Protein AF-A0A960RJY8-F1 (afdb_monomer_lite)

Foldseek 3Di:
DDVVVVVVVVVVVVVVVCVVCVVVVVLCVLLVQLVVLQVVLVVLVVPVVVQLVVCVVLVNPPSSVLSNLSSCLSNVLSVCSNVVHPVVVSVVSVVVSVVCCCVRVVVVVVCCVVPPVDD

Secondary structure (DSSP, 8-state):
--HHHHHHHHHHHHHHHHHHHHHHHHHHHHHHHHHHHHHHHHHHHHTHHHHHHHHHHTT-SSHHHHHHHHHHHHHHHHHHHHHTTTHHHHHHHHHHHHHHHHHHH-HHHHHHHHH-TT-

Structure (mmCIF, N/CA/C/O backbone):
data_AF-A0A960RJY8-F1
#
_entry.id   AF-A0A960RJY8-F1
#
loop_
_atom_site.group_PDB
_atom_site.id
_atom_site.type_symbol
_atom_site.label_atom_id
_atom_site.label_alt_id
_atom_site.label_comp_id
_atom_site.label_asym_id
_atom_site.label_entity_id
_atom_site.label_seq_id
_atom_site.pdb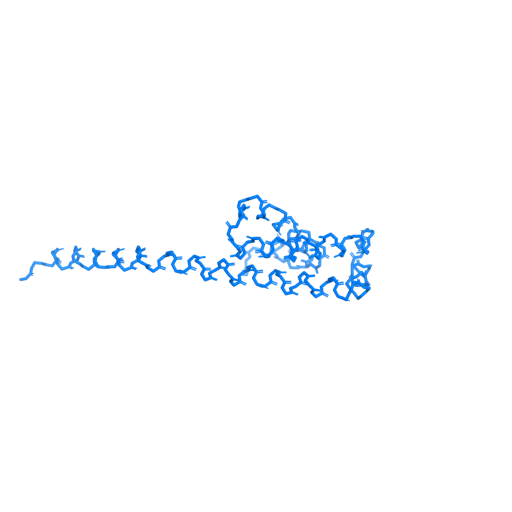x_PDB_ins_code
_atom_site.Cartn_x
_atom_site.Cartn_y
_atom_site.Cartn_z
_atom_site.occupancy
_atom_site.B_iso_or_equiv
_atom_site.auth_seq_id
_atom_site.auth_comp_id
_atom_site.auth_asym_id
_atom_site.auth_atom_id
_atom_site.pdbx_PDB_model_num
ATOM 1 N N . MET A 1 1 ? -47.926 4.718 27.305 1.00 57.59 1 MET A N 1
ATOM 2 C CA . MET A 1 1 ? -46.510 4.369 27.046 1.00 57.59 1 MET A CA 1
ATOM 3 C C . MET A 1 1 ? -45.928 5.462 26.159 1.00 57.59 1 MET A C 1
ATOM 5 O O . MET A 1 1 ? -46.521 5.753 25.130 1.00 57.59 1 MET A O 1
ATOM 9 N N . ASN A 1 2 ? -44.898 6.179 26.610 1.00 71.38 2 ASN A N 1
ATOM 10 C CA . ASN A 1 2 ? -44.454 7.423 25.972 1.00 71.38 2 ASN A CA 1
ATOM 11 C C . ASN A 1 2 ? -43.584 7.094 24.744 1.00 71.38 2 ASN A C 1
ATOM 13 O O . ASN A 1 2 ? -42.477 6.593 24.916 1.00 71.38 2 ASN A O 1
ATOM 17 N N . LEU A 1 3 ? -44.075 7.330 23.516 1.00 74.81 3 LEU A N 1
ATOM 18 C CA . LEU A 1 3 ? -43.343 6.983 22.282 1.00 74.81 3 LEU A CA 1
ATOM 19 C C . LEU A 1 3 ? -41.915 7.546 22.284 1.00 74.81 3 LEU A C 1
ATOM 21 O O . LEU A 1 3 ? -40.988 6.861 21.865 1.00 74.81 3 LEU A O 1
ATOM 25 N N . LYS A 1 4 ? -41.724 8.752 22.835 1.00 74.25 4 LYS A N 1
ATOM 26 C CA . LYS A 1 4 ? -40.411 9.399 22.922 1.00 74.25 4 LYS A CA 1
ATOM 27 C C . LYS A 1 4 ? -39.402 8.574 23.723 1.00 74.25 4 LYS A C 1
ATOM 29 O O . LYS A 1 4 ? -38.277 8.429 23.269 1.00 74.25 4 LYS A O 1
ATOM 34 N N . SER A 1 5 ? -39.800 7.971 24.849 1.00 76.44 5 SER A N 1
ATOM 35 C CA . SER A 1 5 ? -38.882 7.154 25.661 1.00 76.44 5 SER A CA 1
ATOM 36 C C . SER A 1 5 ? -38.554 5.804 25.020 1.00 76.44 5 SER A C 1
ATOM 38 O O . SER A 1 5 ? -37.488 5.248 25.283 1.00 76.44 5 SER A O 1
ATOM 40 N N . GLY A 1 6 ? -39.445 5.293 24.162 1.00 79.62 6 GLY A N 1
ATOM 41 C CA . GLY A 1 6 ? -39.184 4.124 23.323 1.00 79.62 6 GLY A CA 1
ATOM 42 C C . GLY A 1 6 ? -38.097 4.399 22.283 1.00 79.62 6 GLY A C 1
ATOM 43 O O . GLY A 1 6 ? -37.151 3.621 22.181 1.00 79.62 6 GLY A O 1
ATOM 44 N N . PHE A 1 7 ? -38.182 5.536 21.582 1.00 82.31 7 PHE A N 1
ATOM 45 C CA . PHE A 1 7 ? -37.168 5.951 20.605 1.00 82.31 7 PHE A CA 1
ATOM 46 C C . PHE A 1 7 ? -35.799 6.186 21.249 1.00 82.31 7 PHE A C 1
ATOM 48 O O . PHE A 1 7 ? -34.814 5.636 20.771 1.00 82.31 7 PHE A O 1
ATOM 55 N N . THR A 1 8 ? -35.722 6.891 22.383 1.00 82.69 8 THR A N 1
ATOM 56 C CA . THR A 1 8 ? -34.423 7.152 23.035 1.00 82.69 8 THR A CA 1
ATOM 57 C C . THR A 1 8 ? -33.756 5.870 23.546 1.00 82.69 8 THR A C 1
ATOM 59 O O . THR A 1 8 ? -32.537 5.742 23.476 1.00 82.69 8 THR A O 1
ATOM 62 N N . LYS A 1 9 ? -34.538 4.888 24.024 1.00 79.75 9 LYS A N 1
ATOM 63 C CA . LYS A 1 9 ? -34.019 3.563 24.415 1.00 79.75 9 LYS A CA 1
ATOM 64 C C . LYS A 1 9 ? -33.511 2.749 23.224 1.00 79.75 9 LYS A C 1
ATOM 66 O O . LYS A 1 9 ? -32.542 1.997 23.362 1.00 79.75 9 LYS A O 1
ATOM 71 N N . LEU A 1 10 ? -34.182 2.861 22.079 1.00 79.56 10 LEU A N 1
ATOM 72 C CA . LEU A 1 10 ? -33.776 2.195 20.846 1.00 79.56 10 LEU A CA 1
ATOM 73 C C . LEU A 1 10 ? -32.469 2.800 20.324 1.00 79.56 10 LEU A C 1
ATOM 75 O O . LEU A 1 10 ? -31.523 2.063 20.066 1.00 79.56 10 LEU A O 1
ATOM 79 N N . GLU A 1 11 ? -32.380 4.130 20.271 1.00 82.00 11 GLU A N 1
ATOM 80 C CA . GLU A 1 11 ? -31.165 4.855 19.889 1.00 82.00 11 GLU A CA 1
ATOM 81 C C . GLU A 1 11 ? -29.993 4.542 20.823 1.00 82.00 11 GLU A C 1
ATOM 83 O O . GLU A 1 11 ? -28.897 4.237 20.350 1.00 82.00 11 GLU A O 1
ATOM 88 N N . SER A 1 12 ? -30.208 4.528 22.144 1.00 82.75 12 SER A N 1
ATOM 89 C CA . SER A 1 12 ? -29.148 4.187 23.099 1.00 82.75 12 SER A CA 1
ATOM 90 C C . SER A 1 12 ? -28.668 2.743 22.943 1.00 82.75 12 SER A C 1
ATOM 92 O O . SER A 1 12 ? -27.475 2.477 23.077 1.00 82.75 12 SER A O 1
ATOM 94 N N . SER A 1 13 ? -29.577 1.812 22.627 1.00 76.56 13 SER A N 1
ATOM 95 C CA . SER A 1 13 ? -29.233 0.401 22.407 1.00 76.56 13 SER A CA 1
ATOM 96 C C . SER A 1 13 ? -28.474 0.208 21.094 1.00 76.56 13 SER A C 1
ATOM 98 O O . SER A 1 13 ? -27.427 -0.433 21.098 1.00 76.56 13 SER A O 1
ATOM 100 N N . LEU A 1 14 ? -28.927 0.824 19.993 1.00 81.69 14 LEU A N 1
ATOM 101 C CA . LEU A 1 14 ? -28.201 0.805 18.718 1.00 81.69 14 LEU A CA 1
ATOM 102 C C . LEU A 1 14 ? -26.809 1.429 18.848 1.00 81.69 14 LEU A C 1
ATOM 104 O O . LEU A 1 14 ? -25.846 0.891 18.308 1.00 81.69 14 LEU A O 1
ATOM 108 N N . THR A 1 15 ? -26.690 2.537 19.578 1.00 83.88 15 THR A N 1
ATOM 109 C CA . THR A 1 15 ? -25.407 3.225 19.772 1.00 83.88 15 THR A CA 1
ATOM 110 C C . THR A 1 15 ? -24.455 2.376 20.615 1.00 83.88 15 THR A C 1
ATOM 112 O O . THR A 1 15 ? -23.287 2.231 20.258 1.00 83.88 15 THR A O 1
ATOM 115 N N . ALA A 1 16 ? -24.945 1.745 21.687 1.00 81.38 16 ALA A N 1
ATOM 116 C CA . ALA A 1 16 ? -24.142 0.846 22.515 1.00 81.38 16 ALA A CA 1
ATOM 117 C C . ALA A 1 16 ? -23.647 -0.377 21.725 1.00 81.38 16 ALA A C 1
ATOM 119 O O . ALA A 1 16 ? -22.468 -0.729 21.791 1.00 81.38 16 ALA A O 1
ATOM 120 N N . THR A 1 17 ? -24.523 -0.992 20.925 1.00 80.00 17 THR A N 1
ATOM 121 C CA . THR A 1 17 ? -24.157 -2.113 20.049 1.00 80.00 17 THR A CA 1
ATOM 122 C C . THR A 1 17 ? -23.185 -1.677 18.952 1.00 80.00 17 THR A C 1
ATOM 124 O O . THR A 1 17 ? -22.212 -2.379 18.681 1.00 80.00 17 THR A O 1
ATOM 127 N N . GLY A 1 18 ? -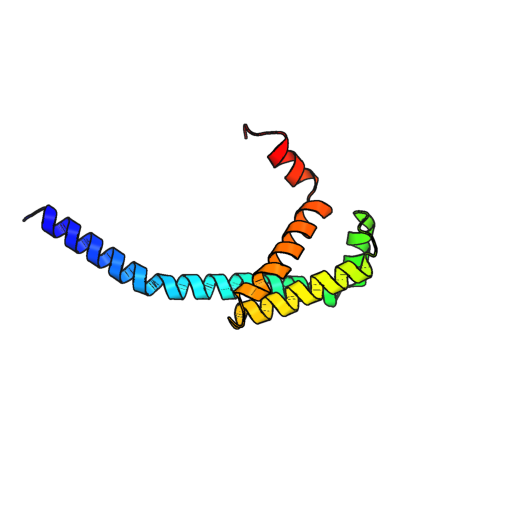23.396 -0.498 18.360 1.00 81.56 18 GLY A N 1
ATOM 128 C CA . GLY A 1 18 ? -22.516 0.082 17.350 1.00 81.56 18 GLY A CA 1
ATOM 129 C C . GLY A 1 18 ? -21.100 0.298 17.874 1.00 81.56 18 GLY A C 1
ATOM 130 O O . GLY A 1 18 ? -20.150 -0.176 17.261 1.00 81.56 18 GLY A O 1
ATOM 131 N N . VAL A 1 19 ? -20.948 0.920 19.047 1.00 85.12 19 VAL A N 1
ATOM 132 C CA . VAL A 1 19 ? -19.638 1.153 19.684 1.00 85.12 19 VAL A CA 1
ATOM 133 C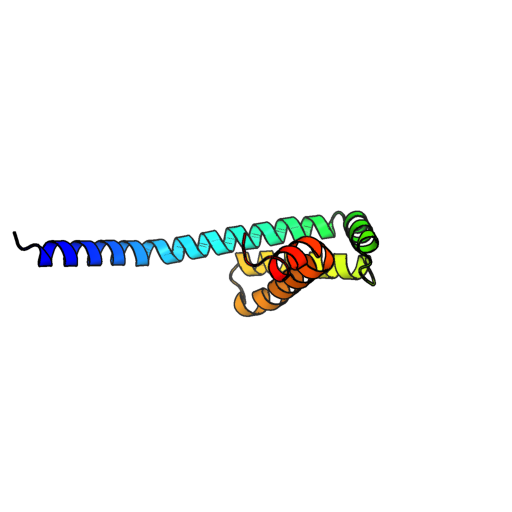 C . VAL A 1 19 ? -18.902 -0.156 19.985 1.00 85.12 19 VAL A C 1
ATOM 135 O O . VAL A 1 19 ? -17.680 -0.207 19.862 1.00 85.12 19 VAL A O 1
ATOM 138 N N . PHE A 1 20 ? -19.623 -1.226 20.329 1.00 84.62 20 PHE A N 1
ATOM 139 C CA . PHE A 1 20 ? -19.020 -2.533 20.596 1.00 84.62 20 PHE A CA 1
ATOM 140 C C . PHE A 1 20 ? -18.586 -3.272 19.319 1.00 84.62 20 PHE A C 1
ATOM 142 O O . PHE A 1 20 ? -17.513 -3.874 19.280 1.00 84.62 20 PHE A O 1
ATOM 149 N N . LEU A 1 21 ? -19.395 -3.217 18.256 1.00 87.50 21 LEU A N 1
ATOM 150 C CA . LEU A 1 21 ? -19.118 -3.920 16.999 1.00 87.50 21 LEU A CA 1
ATOM 151 C C . LEU A 1 21 ? -18.096 -3.194 16.117 1.00 87.50 21 LEU A C 1
ATOM 153 O O . LEU A 1 21 ? -17.313 -3.845 15.427 1.00 87.50 21 LEU A O 1
ATOM 157 N N . PHE A 1 22 ? -18.069 -1.862 16.144 1.00 89.31 22 PHE A N 1
ATOM 158 C CA . PHE A 1 22 ? -17.190 -1.045 15.306 1.00 89.31 22 PHE A CA 1
ATOM 159 C C . PHE A 1 22 ? -15.696 -1.428 15.370 1.00 89.31 22 PHE A C 1
ATOM 161 O O . PHE A 1 22 ? -15.096 -1.610 14.308 1.00 89.31 22 PHE A O 1
ATOM 168 N N . PRO A 1 23 ? -15.061 -1.621 16.547 1.00 88.38 23 PRO A N 1
ATOM 169 C CA . PRO A 1 23 ? -13.652 -2.020 16.607 1.00 88.38 23 PRO A CA 1
ATOM 170 C C . PRO A 1 23 ? -13.401 -3.414 16.016 1.00 88.38 23 PRO A C 1
ATOM 172 O O . PRO A 1 23 ? -12.380 -3.621 15.360 1.00 88.38 23 PRO A O 1
ATOM 175 N N . LEU A 1 24 ? -14.338 -4.351 16.196 1.00 90.19 24 LEU A N 1
ATOM 176 C CA . LEU A 1 24 ? -14.281 -5.692 15.608 1.00 90.19 24 LEU A CA 1
ATOM 177 C C . LEU A 1 24 ? -14.375 -5.630 14.081 1.00 90.19 24 LEU A C 1
ATOM 179 O O . LEU A 1 24 ? -13.558 -6.235 13.390 1.00 90.19 24 LEU A O 1
ATOM 183 N N . VAL A 1 25 ? -15.317 -4.847 13.554 1.00 92.31 25 VAL A N 1
ATOM 184 C CA . VAL A 1 25 ? -15.473 -4.632 12.109 1.00 92.31 25 VAL A CA 1
ATOM 185 C C . VAL A 1 25 ? -14.208 -4.015 11.510 1.00 92.31 25 VAL A C 1
ATOM 187 O O . VAL A 1 25 ? -13.706 -4.506 10.500 1.00 92.31 25 VAL A O 1
ATOM 190 N N . LEU A 1 26 ? -13.638 -2.987 12.148 1.00 90.31 26 LEU A N 1
ATOM 191 C CA . LEU A 1 26 ? -12.394 -2.366 11.685 1.00 90.31 26 LEU A CA 1
ATOM 192 C C . LEU A 1 26 ? -11.202 -3.329 11.723 1.00 90.31 26 LEU A C 1
ATOM 194 O O . LEU A 1 26 ? -10.351 -3.284 10.831 1.00 90.31 26 LEU A O 1
ATOM 198 N N . LEU A 1 27 ? -11.129 -4.197 12.734 1.00 91.62 27 LEU A N 1
ATOM 199 C CA . LEU A 1 27 ? -10.087 -5.214 12.828 1.00 91.62 27 LEU A CA 1
ATOM 200 C C . LEU A 1 27 ? -10.216 -6.246 11.703 1.00 91.62 27 LEU A C 1
ATOM 202 O O . LEU A 1 27 ? -9.225 -6.541 11.038 1.00 91.62 27 LEU A O 1
ATOM 206 N N . VAL A 1 28 ? -11.428 -6.746 11.448 1.00 93.38 28 VAL A N 1
ATOM 207 C CA . VAL A 1 28 ? -11.697 -7.692 10.355 1.00 93.38 28 VAL A CA 1
ATOM 208 C C . VAL A 1 28 ? -11.353 -7.069 9.008 1.00 93.38 28 VAL A C 1
ATOM 210 O O . VAL A 1 28 ? -10.640 -7.690 8.227 1.00 93.38 28 VAL A O 1
ATOM 213 N N . MET A 1 29 ? -11.779 -5.829 8.757 1.00 91.81 29 MET A N 1
ATOM 214 C CA . MET A 1 29 ? -11.442 -5.112 7.525 1.00 91.81 29 MET A CA 1
ATOM 215 C C . MET A 1 29 ? -9.928 -4.996 7.343 1.00 91.81 29 MET A C 1
ATOM 217 O O . MET A 1 29 ? -9.405 -5.291 6.272 1.00 91.81 29 MET A O 1
ATOM 221 N N . ARG A 1 30 ? -9.199 -4.629 8.401 1.00 92.19 30 ARG A N 1
ATOM 222 C CA . ARG A 1 30 ? -7.737 -4.526 8.360 1.00 92.19 30 ARG A CA 1
ATOM 223 C C . ARG A 1 30 ? -7.073 -5.864 8.038 1.00 92.19 30 ARG A C 1
ATOM 225 O O . ARG A 1 30 ? -6.196 -5.910 7.180 1.00 92.19 30 ARG A O 1
ATOM 232 N N . LEU A 1 31 ? -7.478 -6.938 8.711 1.00 94.00 31 LEU A N 1
ATOM 233 C CA . LEU A 1 31 ? -6.915 -8.269 8.485 1.00 94.00 31 LEU A CA 1
ATOM 234 C C . LEU A 1 31 ? -7.243 -8.787 7.086 1.00 94.00 31 LEU A C 1
ATOM 236 O O . LEU A 1 31 ? -6.360 -9.311 6.416 1.00 94.00 31 LEU A O 1
ATOM 240 N N . PHE A 1 32 ? -8.480 -8.596 6.629 1.00 94.75 32 PHE A N 1
ATOM 241 C CA . PHE A 1 32 ? -8.930 -9.016 5.308 1.00 94.75 32 PHE A CA 1
ATOM 242 C C . PHE A 1 32 ? -8.136 -8.326 4.196 1.00 94.75 32 PHE A C 1
ATOM 244 O O . PHE A 1 32 ? -7.537 -8.997 3.357 1.00 94.75 32 PHE A O 1
ATOM 251 N N . TRP A 1 33 ? -8.071 -6.992 4.220 1.00 92.69 33 TRP A N 1
ATOM 252 C CA . TRP A 1 33 ? -7.339 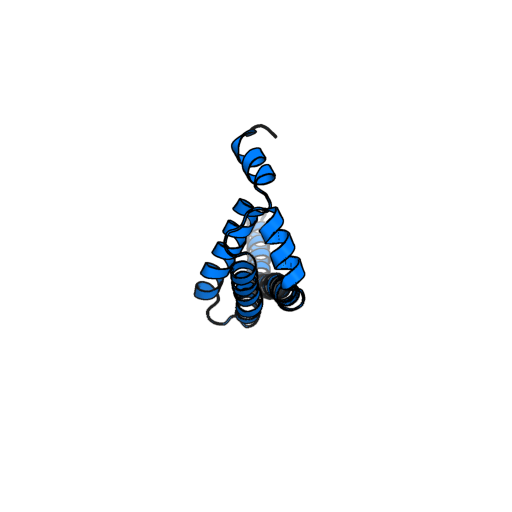-6.226 3.212 1.00 92.69 33 TRP A CA 1
ATOM 253 C C . TRP A 1 33 ? -5.838 -6.484 3.276 1.00 92.69 33 TRP A C 1
ATOM 255 O O . TRP A 1 33 ? -5.209 -6.715 2.245 1.00 92.69 33 TRP A O 1
ATOM 265 N N . GLY A 1 34 ? -5.258 -6.512 4.476 1.00 93.94 34 GLY A N 1
ATOM 266 C CA . GLY A 1 34 ? -3.841 -6.814 4.643 1.00 93.94 34 GLY A CA 1
ATOM 267 C C . GLY A 1 34 ? -3.475 -8.215 4.137 1.00 93.94 34 GLY A C 1
ATOM 268 O O . GLY A 1 34 ? -2.450 -8.377 3.479 1.00 93.94 34 GLY A O 1
ATOM 269 N N . TRP A 1 35 ? -4.347 -9.206 4.347 1.00 95.19 35 TRP A N 1
ATOM 270 C CA . TRP A 1 35 ? -4.168 -10.563 3.826 1.00 95.19 35 TRP A CA 1
ATOM 271 C C . TRP A 1 35 ? -4.261 -10.626 2.299 1.00 95.19 35 TRP A C 1
ATOM 273 O O . TRP A 1 35 ? -3.452 -11.307 1.669 1.00 95.19 35 TRP A O 1
ATOM 283 N N . GLN A 1 36 ? -5.197 -9.891 1.691 1.00 95.12 36 GLN A N 1
ATOM 284 C CA . GLN A 1 36 ? -5.307 -9.791 0.231 1.00 95.12 36 GLN A CA 1
ATOM 285 C C . GLN A 1 36 ? -4.050 -9.180 -0.397 1.00 95.12 36 GLN A C 1
ATOM 287 O O . GLN A 1 36 ? -3.493 -9.744 -1.344 1.00 95.12 36 GLN A O 1
ATOM 292 N N . PHE A 1 37 ? -3.546 -8.079 0.170 1.00 93.81 37 PHE A N 1
ATOM 293 C CA . PHE A 1 37 ? -2.281 -7.481 -0.263 1.00 93.81 37 PHE A CA 1
ATOM 294 C C . PHE A 1 37 ? -1.107 -8.443 -0.083 1.00 93.81 37 PHE A C 1
ATOM 296 O O . PHE A 1 37 ? -0.302 -8.607 -0.999 1.00 93.81 37 PHE A O 1
ATOM 303 N N . PHE A 1 38 ? -1.044 -9.145 1.052 1.00 94.88 38 PHE A N 1
ATOM 304 C CA . PHE A 1 38 ? 0.016 -10.111 1.314 1.00 94.88 38 PHE A CA 1
ATOM 305 C C . PHE A 1 38 ? 0.033 -11.255 0.297 1.00 94.88 38 PHE A C 1
ATOM 307 O O . PHE A 1 38 ? 1.085 -11.563 -0.266 1.00 94.88 38 PHE A O 1
ATOM 314 N N . GLN A 1 39 ? -1.121 -11.872 0.031 1.00 95.69 39 GLN A N 1
ATOM 315 C CA . GLN A 1 39 ? -1.225 -12.954 -0.947 1.00 95.69 39 GLN A CA 1
ATOM 316 C C . GLN A 1 39 ? -0.857 -12.490 -2.357 1.00 95.69 39 GLN A C 1
ATOM 318 O O . GLN A 1 39 ? -0.081 -13.163 -3.038 1.00 95.69 39 GLN A O 1
ATOM 323 N N . THR A 1 40 ? -1.363 -11.329 -2.772 1.00 92.62 40 THR A N 1
ATOM 324 C CA . THR A 1 40 ? -1.102 -10.770 -4.104 1.00 92.62 40 THR A CA 1
ATOM 325 C C . THR A 1 40 ? 0.378 -10.425 -4.276 1.00 92.62 40 THR A C 1
ATOM 327 O O . THR A 1 40 ? 1.015 -10.889 -5.225 1.00 92.62 40 THR A O 1
ATOM 330 N N . GLY A 1 41 ? 0.966 -9.711 -3.312 1.00 91.94 41 GLY A N 1
ATOM 331 C CA . GLY A 1 41 ? 2.380 -9.342 -3.333 1.00 91.94 41 GLY A CA 1
ATOM 332 C C . GLY A 1 41 ? 3.299 -10.561 -3.296 1.00 91.94 41 GLY A C 1
ATOM 333 O O . GLY A 1 41 ? 4.228 -10.670 -4.097 1.00 91.94 41 GLY A O 1
ATOM 334 N N . LYS A 1 42 ? 2.999 -11.549 -2.443 1.00 94.00 42 LYS A N 1
ATOM 335 C CA . LYS A 1 42 ? 3.723 -12.828 -2.414 1.00 94.00 42 LYS A CA 1
ATOM 336 C C . LYS A 1 42 ? 3.627 -13.551 -3.761 1.00 94.00 42 LYS A C 1
ATOM 338 O O . LYS A 1 42 ? 4.629 -14.080 -4.236 1.00 94.00 42 LYS A O 1
ATOM 343 N N . GLY A 1 43 ? 2.455 -13.550 -4.395 1.00 91.56 43 GLY A N 1
ATOM 344 C CA . GLY A 1 43 ? 2.250 -14.118 -5.727 1.00 91.56 43 GLY A CA 1
ATOM 345 C C . GLY A 1 43 ? 3.142 -13.473 -6.791 1.00 91.56 43 GLY A C 1
ATOM 346 O O . GLY A 1 43 ? 3.769 -14.201 -7.567 1.00 91.56 43 GLY A O 1
ATOM 347 N N . LYS A 1 44 ? 3.258 -12.136 -6.770 1.00 89.25 44 LYS A N 1
ATOM 348 C CA . LYS A 1 44 ? 4.152 -11.358 -7.649 1.00 89.25 44 LYS A CA 1
ATOM 349 C C . LYS A 1 44 ? 5.627 -11.671 -7.407 1.00 89.25 44 LYS A C 1
ATOM 351 O O . LYS A 1 44 ? 6.387 -11.776 -8.361 1.00 89.25 44 LYS A O 1
ATOM 356 N N . LEU A 1 45 ? 6.035 -11.861 -6.152 1.00 90.50 45 LEU A N 1
ATOM 357 C CA . LEU A 1 45 ? 7.425 -12.185 -5.810 1.00 90.50 45 LEU A CA 1
ATOM 358 C C . LEU A 1 45 ? 7.815 -13.618 -6.187 1.00 90.50 45 LEU A C 1
ATOM 360 O O . LEU A 1 45 ? 8.932 -13.843 -6.642 1.00 90.50 45 LEU A O 1
ATOM 364 N N . ILE A 1 46 ? 6.905 -14.583 -6.025 1.00 93.88 46 ILE A N 1
ATOM 365 C CA . ILE A 1 46 ? 7.149 -15.985 -6.404 1.00 93.88 46 ILE A CA 1
ATOM 366 C C . ILE A 1 46 ? 7.188 -16.141 -7.925 1.00 93.88 46 ILE A C 1
ATOM 368 O O . ILE A 1 46 ? 8.024 -16.869 -8.449 1.00 93.88 46 ILE A O 1
ATOM 372 N N . ASN A 1 47 ? 6.292 -15.461 -8.643 1.00 92.19 47 ASN A N 1
ATOM 373 C CA . ASN A 1 47 ? 6.177 -15.562 -10.097 1.00 92.19 47 ASN A CA 1
ATOM 374 C C . ASN A 1 47 ? 6.688 -14.294 -10.782 1.00 92.19 47 ASN A C 1
ATOM 376 O O . ASN A 1 47 ? 6.025 -13.751 -11.669 1.00 92.19 47 ASN A O 1
ATOM 380 N N . LEU A 1 48 ? 7.864 -13.822 -10.366 1.00 91.44 48 LEU A N 1
ATOM 381 C CA . LEU A 1 48 ? 8.377 -12.523 -10.785 1.00 91.44 48 LEU A CA 1
ATOM 382 C C . LEU A 1 48 ? 8.500 -12.399 -12.305 1.00 91.44 48 LEU A C 1
ATOM 384 O O . LEU A 1 48 ? 8.105 -11.380 -12.861 1.00 91.44 48 LEU A O 1
ATOM 388 N N . ASP A 1 49 ? 8.987 -13.436 -12.986 1.00 90.50 49 ASP A N 1
ATOM 389 C CA . ASP A 1 49 ? 9.142 -13.409 -14.444 1.00 90.50 49 ASP A CA 1
ATOM 390 C C . ASP A 1 49 ? 7.787 -13.368 -15.166 1.00 90.50 49 ASP A C 1
ATOM 392 O O . ASP A 1 49 ? 7.644 -12.683 -16.177 1.00 90.50 49 ASP A O 1
ATOM 396 N N . ARG A 1 50 ? 6.752 -14.017 -14.611 1.00 90.75 50 ARG A N 1
ATOM 397 C CA . ARG A 1 50 ? 5.381 -13.936 -15.141 1.00 90.75 50 ARG A CA 1
ATOM 398 C C . ARG A 1 50 ? 4.814 -12.529 -14.973 1.00 90.75 50 ARG A C 1
ATOM 400 O O . ARG A 1 50 ? 4.252 -11.984 -15.918 1.00 90.75 50 ARG A O 1
ATOM 407 N N . THR A 1 51 ? 4.959 -11.934 -13.790 1.00 89.19 51 THR A N 1
ATOM 408 C CA . THR A 1 51 ? 4.488 -10.565 -13.528 1.00 89.19 51 THR A CA 1
ATOM 409 C C . THR A 1 51 ? 5.259 -9.543 -14.361 1.00 89.19 51 THR A C 1
ATOM 411 O O . THR A 1 51 ? 4.652 -8.636 -14.916 1.00 89.19 51 THR A O 1
ATOM 414 N N . ALA A 1 52 ? 6.573 -9.715 -14.517 1.00 91.00 52 ALA A N 1
ATOM 415 C CA . ALA A 1 52 ? 7.391 -8.880 -15.387 1.00 91.00 52 ALA A CA 1
ATOM 416 C C . ALA A 1 52 ? 6.983 -9.021 -16.862 1.00 91.00 52 ALA A C 1
ATOM 418 O O . ALA A 1 52 ? 6.929 -8.020 -17.564 1.00 91.00 52 ALA A O 1
ATOM 419 N N . GLY A 1 53 ? 6.648 -10.230 -17.324 1.00 89.50 53 GLY A N 1
ATOM 420 C CA . GLY A 1 53 ? 6.110 -10.455 -18.668 1.00 89.50 53 GLY A CA 1
ATOM 421 C C . GLY A 1 53 ? 4.773 -9.745 -18.892 1.00 89.50 53 GLY A C 1
ATOM 422 O O . GLY A 1 53 ? 4.593 -9.088 -19.913 1.00 89.50 53 GLY A O 1
ATOM 423 N N . PHE A 1 54 ? 3.870 -9.792 -17.908 1.00 87.50 54 PHE A N 1
ATOM 424 C CA . PHE A 1 54 ? 2.623 -9.024 -17.950 1.00 87.50 54 PHE A CA 1
ATOM 425 C C . PHE A 1 54 ? 2.894 -7.514 -17.983 1.00 87.50 54 PHE A C 1
ATOM 427 O O . PHE A 1 54 ? 2.380 -6.821 -18.851 1.00 87.50 54 PHE A O 1
ATOM 434 N N . PHE A 1 55 ? 3.766 -7.005 -17.113 1.00 89.56 55 PHE A N 1
ATOM 435 C CA . PHE A 1 55 ? 4.145 -5.588 -17.101 1.00 89.56 55 PHE A CA 1
ATOM 436 C C . PHE A 1 55 ? 4.807 -5.138 -18.409 1.00 89.56 55 PHE A C 1
ATOM 438 O O . PHE A 1 55 ? 4.563 -4.023 -18.857 1.00 89.56 55 PHE A O 1
ATOM 445 N N . ALA A 1 56 ? 5.580 -6.009 -19.059 1.00 88.56 56 ALA A N 1
ATOM 446 C CA . ALA A 1 56 ? 6.128 -5.743 -20.384 1.00 88.56 56 ALA A CA 1
ATOM 447 C C . ALA A 1 56 ? 5.031 -5.655 -21.459 1.00 88.56 56 ALA A C 1
ATOM 449 O O . ALA A 1 56 ? 5.132 -4.817 -22.344 1.00 88.56 56 ALA A O 1
ATOM 450 N N . SER A 1 57 ? 3.974 -6.474 -21.369 1.00 88.75 57 SER A N 1
ATOM 451 C CA . SER A 1 57 ? 2.850 -6.432 -22.321 1.00 88.75 57 SER A CA 1
ATOM 452 C C . SER A 1 57 ? 1.982 -5.174 -22.225 1.00 88.75 57 SER A C 1
ATOM 454 O O . SER A 1 57 ? 1.283 -4.858 -23.179 1.00 88.75 57 SER A O 1
ATOM 456 N N . ILE A 1 58 ? 2.043 -4.458 -21.098 1.00 85.88 58 ILE A N 1
ATOM 457 C CA . ILE A 1 58 ? 1.359 -3.172 -20.880 1.00 85.88 58 ILE A CA 1
ATOM 458 C C . ILE A 1 58 ? 2.336 -1.982 -20.916 1.00 85.88 58 ILE A C 1
ATOM 460 O O . ILE A 1 58 ? 2.058 -0.933 -20.338 1.00 85.88 58 ILE A O 1
ATOM 464 N N . ASP A 1 59 ? 3.499 -2.160 -21.556 1.00 85.44 59 ASP A N 1
ATOM 465 C CA . ASP A 1 59 ? 4.526 -1.129 -21.774 1.00 85.44 59 ASP A CA 1
ATOM 466 C C . ASP A 1 59 ? 5.004 -0.410 -20.494 1.00 85.44 59 ASP A C 1
ATOM 468 O O . ASP A 1 59 ? 5.424 0.752 -20.518 1.00 85.44 59 ASP A O 1
ATOM 472 N N . ILE A 1 60 ? 4.994 -1.097 -19.343 1.00 84.44 60 ILE A N 1
ATOM 473 C CA . ILE A 1 60 ? 5.571 -0.543 -18.114 1.00 84.44 60 ILE A CA 1
ATOM 474 C C . ILE A 1 60 ? 7.103 -0.506 -18.248 1.00 84.44 60 ILE A C 1
ATOM 476 O O . ILE A 1 60 ? 7.731 -1.548 -18.463 1.00 84.44 60 ILE A O 1
ATOM 480 N N . PRO A 1 61 ? 7.753 0.657 -18.044 1.00 83.44 61 PRO A N 1
ATOM 481 C CA . PRO A 1 61 ? 9.209 0.751 -18.064 1.00 83.44 61 PRO A CA 1
ATOM 482 C C . PRO A 1 61 ? 9.825 -0.094 -16.943 1.00 83.44 61 PRO A C 1
ATOM 484 O O . PRO A 1 61 ? 9.288 -0.164 -15.844 1.00 83.44 61 PRO A O 1
ATOM 487 N N . TRP A 1 62 ? 10.964 -0.742 -17.199 1.00 87.12 62 TRP A N 1
ATOM 488 C CA . TRP A 1 62 ? 11.614 -1.684 -16.267 1.00 87.12 62 TRP A CA 1
ATOM 489 C C . TRP A 1 62 ? 10.642 -2.675 -15.578 1.00 87.12 62 TRP A C 1
ATOM 491 O O . TRP A 1 62 ? 10.511 -2.667 -14.347 1.00 87.12 62 TRP A O 1
ATOM 501 N N . PRO A 1 63 ? 9.997 -3.582 -16.339 1.00 88.44 63 PRO A N 1
ATOM 502 C CA . PRO A 1 63 ? 8.934 -4.461 -15.839 1.00 88.44 63 PRO A CA 1
ATOM 503 C C . PRO A 1 63 ? 9.333 -5.284 -14.611 1.00 88.44 63 PRO A C 1
ATOM 505 O O . PRO A 1 63 ? 8.579 -5.402 -13.649 1.00 88.44 63 PRO A O 1
ATOM 508 N N . LYS A 1 64 ? 10.558 -5.821 -14.612 1.00 88.75 64 LYS A N 1
ATOM 509 C CA . LYS A 1 64 ? 11.070 -6.653 -13.518 1.00 88.75 64 LYS A CA 1
ATOM 510 C C . LYS A 1 64 ? 11.273 -5.858 -12.229 1.00 88.75 64 LYS A C 1
ATOM 512 O O . LYS A 1 64 ? 10.902 -6.335 -11.162 1.00 88.75 64 LYS A O 1
ATOM 517 N N . LEU A 1 65 ? 11.814 -4.641 -12.324 1.00 89.88 65 LEU A N 1
ATOM 518 C CA . LEU A 1 65 ? 12.018 -3.776 -11.161 1.00 89.88 65 LEU A CA 1
ATOM 519 C C . LEU A 1 65 ? 10.675 -3.350 -10.562 1.00 89.88 65 LEU A C 1
ATOM 521 O O . LEU A 1 65 ? 10.487 -3.450 -9.353 1.00 89.88 65 LEU A O 1
ATOM 525 N N . ASN A 1 66 ? 9.721 -2.954 -11.409 1.00 90.19 66 ASN A N 1
ATOM 526 C CA . ASN A 1 66 ? 8.374 -2.603 -10.966 1.00 90.19 66 ASN A CA 1
ATOM 527 C C . ASN A 1 66 ? 7.631 -3.794 -10.349 1.00 90.19 66 ASN A C 1
ATOM 529 O O . ASN A 1 66 ? 6.986 -3.634 -9.316 1.00 90.19 66 ASN A O 1
ATOM 533 N N . ALA A 1 67 ? 7.769 -4.999 -10.909 1.00 91.00 67 ALA A N 1
ATOM 534 C CA . ALA A 1 67 ? 7.195 -6.214 -10.332 1.00 91.00 67 ALA A CA 1
ATOM 535 C C . ALA A 1 67 ? 7.775 -6.529 -8.944 1.00 91.00 67 ALA A C 1
ATOM 537 O O . ALA A 1 67 ? 7.024 -6.881 -8.033 1.00 91.00 67 ALA A O 1
ATOM 538 N N . MET A 1 68 ? 9.088 -6.343 -8.754 1.00 92.69 68 MET A N 1
ATOM 539 C CA . MET A 1 68 ? 9.731 -6.513 -7.447 1.00 92.69 68 MET A CA 1
ATOM 540 C C . MET A 1 68 ? 9.257 -5.460 -6.446 1.00 92.69 68 MET A C 1
ATOM 542 O O . MET A 1 68 ? 8.857 -5.819 -5.343 1.00 92.69 68 MET A O 1
ATOM 546 N N . LEU A 1 69 ? 9.270 -4.178 -6.823 1.00 91.94 69 LEU A N 1
ATOM 547 C CA . LEU A 1 69 ? 8.850 -3.085 -5.944 1.00 91.94 69 LEU A CA 1
ATOM 548 C C . LEU A 1 69 ? 7.382 -3.231 -5.541 1.00 91.94 69 LEU A C 1
ATOM 550 O O . LEU A 1 69 ? 7.084 -3.246 -4.350 1.00 91.94 69 LEU A O 1
ATOM 554 N N . ALA A 1 70 ? 6.482 -3.432 -6.506 1.00 91.69 70 ALA A N 1
ATOM 555 C CA . ALA A 1 70 ? 5.068 -3.655 -6.230 1.00 91.69 70 ALA A CA 1
ATOM 556 C C . ALA A 1 70 ? 4.857 -4.893 -5.347 1.00 91.69 70 ALA A C 1
ATOM 558 O O . ALA A 1 70 ? 4.122 -4.826 -4.366 1.00 91.69 70 ALA A O 1
ATOM 559 N N . GLY A 1 71 ? 5.546 -6.002 -5.640 1.00 92.88 71 GLY A N 1
ATOM 560 C CA . GLY A 1 71 ? 5.457 -7.230 -4.852 1.00 92.88 71 GLY A CA 1
ATOM 561 C C . GLY A 1 71 ? 5.928 -7.059 -3.405 1.00 92.88 71 GLY A C 1
ATOM 562 O O . GLY A 1 71 ? 5.234 -7.488 -2.485 1.00 92.88 71 GLY A O 1
ATOM 563 N N . VAL A 1 72 ? 7.070 -6.398 -3.179 1.00 93.75 72 VAL A N 1
ATOM 564 C CA . VAL A 1 72 ? 7.597 -6.119 -1.830 1.00 93.75 72 VAL A CA 1
ATOM 565 C C . VAL A 1 72 ? 6.687 -5.154 -1.077 1.00 93.75 72 VAL A C 1
ATOM 567 O O . VAL A 1 72 ? 6.401 -5.383 0.096 1.00 93.75 72 VAL A O 1
ATOM 570 N N . THR A 1 73 ? 6.207 -4.098 -1.731 1.00 93.19 73 THR A N 1
ATOM 571 C CA . THR A 1 73 ? 5.314 -3.117 -1.112 1.00 93.19 73 THR A CA 1
ATOM 572 C C . THR A 1 73 ? 3.965 -3.727 -0.741 1.00 93.19 73 THR A C 1
ATOM 574 O O . THR A 1 73 ? 3.483 -3.484 0.360 1.00 93.19 73 THR A O 1
ATOM 577 N N . GLU A 1 74 ? 3.370 -4.556 -1.599 1.00 94.44 74 GLU A N 1
ATOM 578 C CA . GLU A 1 74 ? 2.106 -5.240 -1.304 1.00 94.44 74 GLU A CA 1
ATOM 579 C C . GLU A 1 74 ? 2.276 -6.321 -0.235 1.00 94.44 74 GLU A C 1
ATOM 581 O O . GLU A 1 74 ? 1.488 -6.383 0.705 1.00 94.44 74 GLU A O 1
ATOM 586 N N . ALA A 1 75 ? 3.330 -7.139 -0.320 1.00 94.31 75 ALA A N 1
ATOM 587 C CA . ALA A 1 75 ? 3.572 -8.195 0.657 1.00 94.31 75 ALA A CA 1
ATOM 588 C C . ALA A 1 75 ? 3.962 -7.624 2.026 1.00 94.31 75 ALA A C 1
ATOM 590 O O . ALA A 1 75 ? 3.324 -7.907 3.040 1.00 94.31 75 ALA A O 1
ATOM 591 N N . GLY A 1 76 ? 4.995 -6.783 2.060 1.00 92.94 76 GLY A N 1
ATOM 592 C CA . GLY A 1 76 ? 5.473 -6.149 3.283 1.00 92.94 76 GLY A CA 1
ATOM 593 C C . GLY A 1 76 ? 4.443 -5.186 3.865 1.00 92.94 76 GLY A C 1
ATOM 594 O O . GLY A 1 76 ? 4.166 -5.229 5.063 1.00 92.94 76 GLY A O 1
ATOM 595 N N . GLY A 1 77 ? 3.818 -4.362 3.021 1.00 92.44 77 GLY A N 1
ATOM 596 C CA . GLY A 1 77 ? 2.779 -3.430 3.442 1.00 92.44 77 GLY A CA 1
ATOM 597 C C . GLY A 1 77 ? 1.510 -4.136 3.915 1.00 92.44 77 GLY A C 1
ATOM 598 O O . GLY A 1 77 ? 0.970 -3.775 4.956 1.00 92.44 77 GLY A O 1
ATOM 599 N N . GLY A 1 78 ? 1.075 -5.193 3.227 1.00 93.19 78 GLY A N 1
ATOM 600 C CA . GLY A 1 78 ? -0.048 -6.028 3.656 1.00 93.19 78 GLY A CA 1
ATOM 601 C C . GLY A 1 78 ? 0.189 -6.651 5.030 1.00 93.19 78 GLY A C 1
ATOM 602 O O . GLY A 1 78 ? -0.663 -6.539 5.910 1.00 93.19 78 GLY A O 1
ATOM 603 N N . LEU A 1 79 ? 1.382 -7.208 5.264 1.00 93.75 79 LEU A N 1
ATOM 604 C CA . LEU A 1 79 ? 1.747 -7.790 6.558 1.00 93.75 79 LEU A CA 1
ATOM 605 C C . LEU A 1 79 ? 1.787 -6.739 7.680 1.00 93.75 79 LEU A C 1
ATOM 607 O O . LEU A 1 79 ? 1.218 -6.958 8.749 1.00 93.75 79 LEU A O 1
ATOM 611 N N . LEU A 1 80 ? 2.407 -5.580 7.440 1.00 92.56 80 LEU A N 1
ATOM 612 C CA . LEU A 1 80 ? 2.439 -4.480 8.412 1.00 92.56 80 LEU A CA 1
ATOM 613 C C . LEU A 1 80 ? 1.032 -3.944 8.717 1.00 92.56 80 LEU A C 1
ATOM 615 O O . LEU A 1 80 ? 0.717 -3.651 9.873 1.00 92.56 80 LEU A O 1
ATOM 619 N N . LEU A 1 81 ? 0.167 -3.874 7.700 1.00 91.81 81 LEU A N 1
ATOM 620 C CA . LEU A 1 81 ? -1.228 -3.481 7.848 1.00 91.81 81 LEU A CA 1
ATOM 621 C C . LEU A 1 81 ? -1.993 -4.490 8.715 1.00 91.81 81 LEU A C 1
ATOM 623 O O . LEU A 1 81 ? -2.690 -4.062 9.632 1.00 91.81 81 LEU A O 1
ATOM 627 N N . MET A 1 82 ? -1.815 -5.802 8.506 1.00 91.12 82 MET A N 1
ATOM 628 C CA . MET A 1 82 ? -2.412 -6.845 9.358 1.00 91.12 82 MET A CA 1
ATOM 629 C C . MET A 1 82 ? -1.951 -6.733 10.814 1.00 91.12 82 MET A C 1
ATOM 631 O O . MET A 1 82 ? -2.776 -6.791 11.724 1.00 91.12 82 MET A O 1
ATOM 635 N N . LEU A 1 83 ? -0.649 -6.520 11.035 1.00 90.81 83 LEU A N 1
ATOM 636 C CA . LEU A 1 83 ? -0.069 -6.328 12.369 1.00 90.81 83 LEU A CA 1
ATOM 637 C C . LEU A 1 83 ? -0.522 -5.016 13.033 1.00 90.81 83 LEU A C 1
ATOM 639 O O . LEU A 1 83 ? -0.340 -4.832 14.233 1.00 90.81 83 LEU A O 1
ATOM 643 N N . GLY A 1 84 ? -1.112 -4.090 12.270 1.00 86.25 84 GLY A N 1
ATOM 644 C CA . GLY A 1 84 ? -1.524 -2.777 12.756 1.00 86.25 84 GLY A CA 1
ATOM 645 C C . GLY A 1 84 ? -0.359 -1.828 13.043 1.00 86.25 84 GLY A C 1
ATOM 646 O O . GLY A 1 84 ? -0.579 -0.774 13.642 1.00 86.25 84 GLY A O 1
ATOM 647 N N . LEU A 1 85 ? 0.858 -2.167 12.610 1.00 84.44 85 LEU A N 1
ATOM 648 C CA . LEU A 1 85 ? 2.055 -1.368 12.843 1.00 84.44 85 LEU A CA 1
ATOM 649 C C . LEU A 1 85 ? 2.184 -0.289 11.767 1.00 84.44 85 LEU A C 1
ATOM 651 O O . LEU A 1 85 ? 2.147 -0.588 10.577 1.00 84.44 85 LEU A O 1
ATOM 655 N N . ALA A 1 86 ? 2.332 0.971 12.189 1.00 85.50 86 ALA A N 1
ATOM 656 C CA . ALA A 1 86 ? 2.508 2.119 11.294 1.00 85.50 86 ALA A CA 1
ATOM 657 C C . ALA A 1 86 ? 1.499 2.160 10.123 1.00 85.50 86 ALA A C 1
ATOM 659 O O . ALA A 1 86 ? 1.830 2.603 9.025 1.00 85.50 86 ALA A O 1
ATOM 660 N N . SER A 1 87 ? 0.253 1.727 10.358 1.00 83.56 87 SER A N 1
ATOM 661 C CA . SER A 1 87 ? -0.774 1.555 9.317 1.00 83.56 87 SER A CA 1
ATOM 662 C C . SER A 1 87 ? -1.013 2.812 8.473 1.00 83.56 87 SER A C 1
ATOM 664 O O . SER A 1 87 ? -1.237 2.700 7.274 1.00 83.56 87 SER A O 1
ATOM 666 N N . ARG A 1 88 ? -0.879 4.004 9.071 1.00 88.00 88 ARG A N 1
ATOM 667 C CA . ARG A 1 88 ? -0.960 5.301 8.371 1.00 88.00 88 ARG A CA 1
ATOM 668 C C . ARG A 1 88 ? 0.193 5.551 7.397 1.00 88.00 88 ARG A C 1
ATOM 670 O O . ARG A 1 88 ? 0.003 6.204 6.381 1.00 88.00 88 ARG A O 1
ATOM 677 N N . VAL A 1 89 ? 1.395 5.086 7.728 1.00 89.56 89 VAL A N 1
ATOM 678 C CA . VAL A 1 89 ? 2.577 5.254 6.871 1.00 89.56 89 VAL A CA 1
ATOM 679 C C . VAL A 1 89 ? 2.541 4.219 5.758 1.00 89.56 89 VAL A C 1
ATOM 681 O O . VAL A 1 89 ? 2.789 4.557 4.611 1.00 89.56 89 VAL A O 1
ATOM 684 N N . VAL A 1 90 ? 2.170 2.980 6.085 1.00 89.31 90 VAL A N 1
ATOM 685 C CA . VAL A 1 90 ? 2.094 1.850 5.149 1.00 89.31 90 VAL A CA 1
ATOM 686 C C . VAL A 1 90 ? 0.950 1.991 4.143 1.00 89.31 90 VAL A C 1
ATOM 688 O O . VAL A 1 90 ? 1.062 1.515 3.014 1.00 89.31 90 VAL A O 1
ATOM 691 N N . SER A 1 91 ? -0.131 2.691 4.496 1.00 87.62 91 SER A N 1
ATOM 692 C CA . SER A 1 91 ? -1.216 2.962 3.552 1.00 87.62 91 SER A CA 1
ATOM 693 C C . SER A 1 91 ? -0.768 3.825 2.374 1.00 87.62 91 SER A C 1
ATOM 695 O O . SER A 1 91 ? -1.264 3.621 1.275 1.00 87.62 91 SER A O 1
ATOM 697 N N . VAL A 1 92 ? 0.183 4.747 2.560 1.00 92.19 92 VAL A N 1
ATOM 698 C CA . VAL A 1 92 ? 0.679 5.614 1.476 1.00 92.19 92 VAL A CA 1
ATOM 699 C C . VAL A 1 92 ? 1.287 4.803 0.320 1.00 92.19 92 VAL A C 1
ATOM 701 O O . VAL A 1 92 ? 0.791 4.928 -0.800 1.00 92.19 92 VAL A O 1
ATOM 704 N N . PRO A 1 93 ? 2.300 3.937 0.530 1.00 89.25 93 PRO A N 1
ATOM 705 C CA . PRO A 1 93 ? 2.863 3.140 -0.551 1.00 89.25 93 PRO A CA 1
ATOM 706 C C . PRO A 1 93 ? 1.874 2.099 -1.100 1.00 89.25 93 PRO A C 1
ATOM 708 O O . PRO A 1 93 ? 1.898 1.846 -2.301 1.00 89.25 93 PRO A O 1
ATOM 711 N N . LEU A 1 94 ? 0.960 1.548 -0.287 1.00 89.50 94 LEU A N 1
ATOM 712 C CA . LEU A 1 94 ? -0.104 0.662 -0.790 1.00 89.50 94 LEU A CA 1
ATOM 713 C C . LEU A 1 94 ? -1.060 1.393 -1.746 1.00 89.50 94 LEU A C 1
ATOM 715 O O . LEU A 1 94 ? -1.376 0.868 -2.811 1.00 89.50 94 LEU A O 1
ATOM 719 N N . ILE A 1 95 ? -1.481 2.615 -1.403 1.00 91.19 95 ILE A N 1
ATOM 720 C CA . ILE A 1 95 ? -2.318 3.453 -2.273 1.00 91.19 95 ILE A CA 1
ATOM 721 C C . ILE A 1 95 ? -1.584 3.748 -3.579 1.00 91.19 95 ILE A C 1
ATOM 723 O O . ILE A 1 95 ? -2.172 3.598 -4.645 1.00 91.19 95 ILE A O 1
ATOM 727 N N . LEU A 1 96 ? -0.302 4.117 -3.518 1.00 90.00 96 LEU A N 1
ATOM 728 C CA . LEU A 1 96 ? 0.489 4.394 -4.719 1.00 90.00 96 LEU A CA 1
ATOM 729 C C . LEU A 1 96 ? 0.556 3.183 -5.654 1.00 90.00 96 LEU A C 1
ATOM 731 O O . LEU A 1 96 ? 0.340 3.338 -6.853 1.00 90.00 96 LEU A O 1
ATOM 735 N N . VAL A 1 97 ? 0.797 1.980 -5.123 1.00 89.94 97 VAL A N 1
ATOM 736 C CA . VAL A 1 97 ? 0.830 0.762 -5.947 1.00 89.94 97 VAL A CA 1
ATOM 737 C C . VAL A 1 97 ? -0.535 0.471 -6.574 1.00 89.94 97 VAL A C 1
ATOM 739 O O . VAL A 1 97 ? -0.587 0.100 -7.744 1.00 89.94 97 VAL A O 1
ATOM 742 N N . MET A 1 98 ? -1.639 0.700 -5.857 1.00 91.25 98 MET A N 1
ATOM 743 C CA . MET A 1 98 ? -2.984 0.549 -6.425 1.00 91.25 98 MET A CA 1
ATOM 744 C C . MET A 1 98 ? -3.283 1.587 -7.508 1.00 91.25 98 MET A C 1
ATOM 746 O O . MET A 1 98 ? -3.820 1.233 -8.551 1.00 91.25 98 MET A O 1
ATOM 750 N N . VAL A 1 99 ? -2.894 2.848 -7.312 1.00 86.94 99 VAL A N 1
ATOM 751 C CA . VAL A 1 99 ? -3.046 3.898 -8.332 1.00 86.94 99 VAL A CA 1
ATOM 752 C C . VAL A 1 99 ? -2.262 3.539 -9.594 1.00 86.94 99 VAL A C 1
ATOM 754 O O . VAL A 1 99 ? -2.814 3.588 -10.690 1.00 86.94 99 VAL A O 1
ATOM 757 N N . VAL A 1 100 ? -0.999 3.122 -9.453 1.00 85.00 100 VAL A N 1
ATOM 758 C CA . VAL A 1 100 ? -0.181 2.667 -10.588 1.00 85.00 100 VAL A CA 1
ATOM 759 C C . VAL A 1 100 ? -0.833 1.467 -11.268 1.00 85.00 100 VAL A C 1
ATOM 761 O O . VAL A 1 100 ? -0.900 1.439 -12.494 1.00 85.00 100 VAL A O 1
ATOM 764 N N . ALA A 1 101 ? -1.365 0.511 -10.502 1.00 85.62 101 ALA A N 1
ATOM 765 C CA . ALA A 1 101 ? -2.052 -0.650 -11.053 1.00 85.62 101 ALA A CA 1
ATOM 766 C C . AL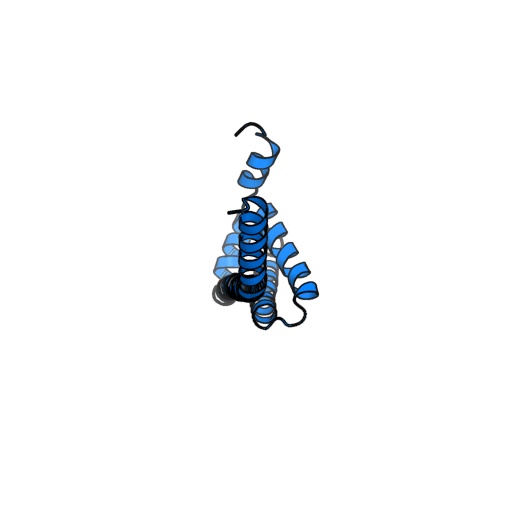A A 1 101 ? -3.278 -0.247 -11.885 1.00 85.62 101 ALA A C 1
ATOM 768 O O . ALA A 1 101 ? -3.374 -0.670 -13.031 1.00 85.62 101 ALA A O 1
ATOM 769 N N . TYR A 1 102 ? -4.150 0.633 -11.383 1.00 82.31 102 TYR A N 1
ATOM 770 C CA . TYR A 1 102 ? -5.304 1.115 -12.152 1.00 82.31 102 TYR A CA 1
ATOM 771 C C . TYR A 1 102 ? -4.890 1.863 -13.425 1.00 82.31 102 TYR A C 1
ATOM 773 O O . TYR A 1 102 ? -5.442 1.619 -14.492 1.00 82.31 102 TYR A O 1
ATOM 781 N N . VAL A 1 103 ? -3.889 2.746 -13.342 1.00 80.94 103 VAL A N 1
ATOM 782 C CA . VAL A 1 103 ? -3.441 3.557 -14.490 1.00 80.94 103 VAL A CA 1
ATOM 783 C C . VAL A 1 103 ? -2.762 2.719 -15.576 1.00 80.94 103 VAL A C 1
ATOM 785 O O . VAL A 1 103 ? -2.840 3.066 -16.755 1.00 80.94 103 VAL A O 1
ATOM 788 N N . THR A 1 104 ? -2.068 1.648 -15.195 1.00 78.19 104 THR A N 1
ATOM 789 C CA . THR A 1 104 ? -1.273 0.841 -16.132 1.00 78.19 104 THR A CA 1
ATOM 790 C C . THR A 1 104 ? -2.010 -0.399 -16.624 1.00 78.19 104 THR A C 1
ATOM 792 O O . THR A 1 104 ? -1.967 -0.680 -17.816 1.00 78.19 104 THR A O 1
ATOM 795 N N . ALA A 1 105 ? -2.699 -1.122 -15.740 1.00 75.25 105 ALA A N 1
ATOM 796 C CA . ALA A 1 105 ? -3.365 -2.377 -16.076 1.00 75.25 105 ALA A CA 1
ATOM 797 C C . ALA A 1 105 ? -4.831 -2.194 -16.502 1.00 75.25 105 ALA A C 1
ATOM 799 O O . ALA A 1 105 ? -5.320 -2.999 -17.283 1.00 75.25 105 ALA A O 1
ATOM 800 N N . ASP A 1 106 ? -5.513 -1.143 -16.031 1.00 69.69 106 ASP A N 1
ATOM 801 C CA . ASP A 1 106 ? -6.964 -0.946 -16.204 1.00 69.69 106 ASP A CA 1
ATOM 802 C C . ASP A 1 106 ? -7.295 0.418 -16.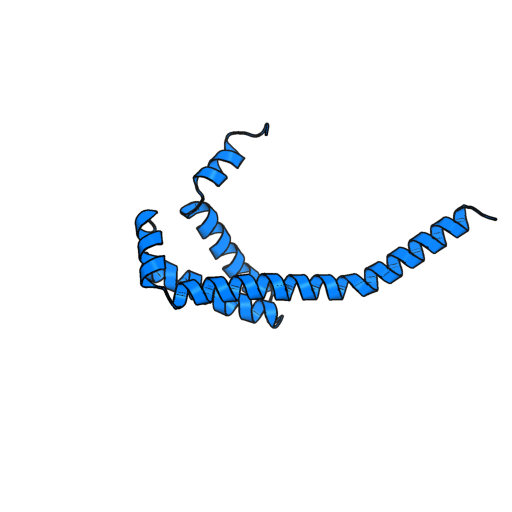844 1.00 69.69 106 ASP A C 1
ATOM 804 O O . ASP A 1 106 ? -8.228 1.135 -16.470 1.00 69.69 106 ASP A O 1
ATOM 808 N N . ARG A 1 107 ? -6.500 0.803 -17.851 1.00 63.12 107 ARG A N 1
ATOM 809 C CA . ARG A 1 107 ? -6.628 2.091 -18.558 1.00 63.12 107 ARG A CA 1
ATOM 810 C C . ARG A 1 107 ? -8.006 2.282 -19.202 1.00 63.12 107 ARG A C 1
ATOM 812 O O . ARG A 1 107 ? -8.498 3.406 -19.254 1.00 63.12 107 ARG A O 1
ATOM 819 N N . GLU A 1 108 ? -8.630 1.192 -19.643 1.00 60.22 108 GLU A N 1
ATOM 820 C CA . GLU A 1 108 ? -9.984 1.169 -20.209 1.00 60.22 108 GLU A CA 1
ATOM 821 C C . GLU A 1 108 ? -11.062 1.422 -19.143 1.00 60.22 108 GLU A C 1
ATOM 823 O O . GLU A 1 108 ? -11.973 2.215 -19.373 1.00 60.22 108 GLU A O 1
ATOM 828 N N . ALA A 1 109 ? -10.932 0.843 -17.943 1.00 59.72 109 ALA A N 1
ATOM 829 C CA . ALA A 1 109 ? -11.839 1.113 -16.824 1.00 59.72 109 ALA A CA 1
ATOM 830 C C . ALA A 1 109 ? -11.738 2.574 -16.346 1.00 59.72 109 ALA A C 1
ATOM 832 O O . ALA A 1 109 ? -12.741 3.208 -16.020 1.00 59.72 109 ALA A O 1
ATOM 833 N N . LEU A 1 110 ? -10.529 3.143 -16.373 1.00 59.75 110 LEU A N 1
ATOM 834 C CA . LEU A 1 110 ? -10.294 4.565 -16.110 1.00 59.75 110 LEU A CA 1
ATOM 835 C C . LEU A 1 110 ? -10.949 5.467 -17.165 1.00 59.75 110 LEU A C 1
ATOM 837 O O . LEU A 1 110 ? -11.536 6.492 -16.819 1.00 59.75 110 LEU A O 1
ATOM 841 N N . GLN A 1 111 ? -10.872 5.085 -18.443 1.00 60.66 111 GLN A N 1
ATOM 842 C CA . GLN A 1 111 ? -11.540 5.803 -19.529 1.00 60.66 111 GLN A CA 1
ATOM 843 C C . GLN A 1 111 ? -13.063 5.710 -19.420 1.00 60.66 111 GLN A C 1
ATOM 845 O O . GLN A 1 111 ? -13.726 6.719 -19.618 1.00 60.66 111 GLN A O 1
ATOM 850 N N . ALA A 1 112 ? -13.623 4.566 -19.023 1.00 63.56 112 ALA A N 1
ATOM 851 C CA . ALA A 1 112 ? -15.064 4.416 -18.820 1.00 63.56 112 ALA A CA 1
ATOM 852 C C . ALA A 1 112 ? -15.613 5.363 -17.734 1.00 63.56 112 ALA A C 1
ATOM 854 O O . ALA A 1 112 ? -16.637 6.001 -17.946 1.00 63.56 112 ALA A O 1
ATOM 855 N N . ILE A 1 113 ? -14.899 5.528 -16.614 1.00 63.88 113 ILE A N 1
ATOM 856 C CA . ILE A 1 113 ? -15.284 6.461 -15.535 1.00 63.88 113 ILE A CA 1
ATOM 857 C C . ILE A 1 113 ? -15.197 7.930 -15.987 1.00 63.88 113 ILE A C 1
ATOM 859 O O . ILE A 1 113 ? -15.945 8.778 -15.506 1.00 63.88 113 ILE A O 1
ATOM 863 N N . VAL A 1 114 ? -14.266 8.253 -16.889 1.00 68.19 114 VAL A N 1
ATOM 864 C CA . VAL A 1 114 ? -14.026 9.629 -17.359 1.00 68.19 114 VAL A CA 1
ATOM 865 C C . VAL A 1 114 ? -14.906 10.008 -18.551 1.00 68.19 114 VAL A C 1
ATOM 867 O O . VAL A 1 114 ? -15.253 11.178 -18.702 1.00 68.19 114 VAL A O 1
ATOM 870 N N . SER A 1 115 ? -15.226 9.056 -19.425 1.00 66.44 115 SER A N 1
ATOM 871 C CA . SER A 1 115 ? -15.885 9.315 -20.707 1.00 66.44 115 SER A CA 1
ATOM 872 C C . SER A 1 115 ? -17.403 9.134 -20.684 1.00 66.44 115 SER A C 1
ATOM 874 O O . SER A 1 115 ? -18.046 9.663 -21.585 1.00 66.44 115 SER A O 1
ATOM 876 N N . ASP A 1 116 ? -17.980 8.451 -19.688 1.00 58.12 116 ASP A N 1
ATOM 877 C CA . ASP A 1 116 ? -19.420 8.156 -19.646 1.00 58.12 116 ASP A CA 1
ATOM 878 C C . ASP A 1 116 ? -20.003 8.428 -18.235 1.00 58.12 116 ASP A C 1
ATOM 880 O O . ASP A 1 116 ? -20.015 7.539 -17.383 1.00 58.12 116 ASP A O 1
ATOM 884 N N . PRO A 1 117 ? -20.451 9.668 -17.936 1.00 61.81 117 PRO A N 1
ATOM 885 C CA . PRO A 1 117 ? -21.010 10.024 -16.629 1.00 61.81 117 PRO A CA 1
ATOM 886 C C . PRO A 1 117 ? -22.450 9.523 -16.398 1.00 61.81 117 PRO A C 1
ATOM 888 O O . PRO A 1 117 ? -22.967 9.703 -15.297 1.00 61.81 117 PRO A O 1
ATOM 891 N N . ASP A 1 118 ? -23.093 8.913 -17.403 1.00 61.78 118 ASP A N 1
ATOM 892 C CA . ASP A 1 118 ? -24.531 8.589 -17.418 1.00 61.78 118 ASP A CA 1
ATOM 893 C C . ASP A 1 118 ? -24.848 7.072 -17.401 1.00 61.78 118 ASP A C 1
ATOM 895 O O . ASP A 1 118 ? -25.931 6.651 -17.823 1.00 61.78 118 ASP A O 1
ATOM 899 N N . LYS A 1 119 ? -23.939 6.232 -16.886 1.00 53.28 119 LYS A N 1
ATOM 900 C CA . LYS A 1 119 ? -24.225 4.824 -16.541 1.00 53.28 119 LYS A CA 1
ATOM 901 C C . LYS A 1 119 ? -24.168 4.550 -15.045 1.00 53.28 119 LYS A C 1
ATOM 903 O O . LYS A 1 119 ? -23.210 5.012 -14.391 1.00 53.28 119 LYS A O 1
#

Sequence (119 aa):
MNLKSGFTKLESSLTATGVFLFPLVLLVMRLFWGWQFFQTGKGKLINLDRTAGFFASIDIPWPKLNAMLAGVTEAGGGLLLMLGLASRVVSVPLILVMVVAYVTADREALQAIVSDPDK

Radius of gyration: 21.14 Å; chains: 1; bounding box: 58×26×49 Å

pLDDT: mean 84.86, std 10.19, range [53.28, 95.69]